Protein AF-A0A0D3BWV2-F1 (afdb_monomer_lite)

Organism: NCBI:txid109376

Foldseek 3Di:
DDPVVVVVVVVVVVVVVCVVVPCDDPDDAAELAQDDQPDQWDQFPPPRDIYDHQVVFKDDFHKFAQPDPDPPDTPSNRIHGDDPDQDKMKGFDDDDAPDWDWDDDADDPNCRVVPPADFWWFKDFANHTQDTDDPVDDRPNRSPGDTDRGRIIMIGRDDDDPDPDD

pLDDT: mean 75.51, std 17.87, range [35.22, 94.88]

Sequence (166 aa):
MNSHQLLLSLLGLFAILQLVLGQGPEGFFSLDCGLSANEPPYTESRTGITFSSDEYFVEGGISGRIHKDEAETLKP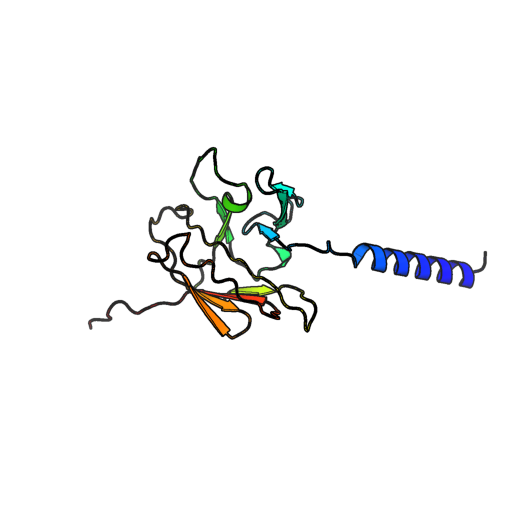YETLRYFPIKKRNCYNLNVMQENRYLIRAVFLYGNYDGQETHPKFDLFIDRTLWVTVSDQDEPDKNWESMYSSVKGVILKKSYTPQNQTL

Radius of gyration: 20.52 Å; chains: 1; bounding box: 31×46×80 Å

Secondary structure (DSSP, 8-state):
--HHHHHHHHHHHHHHHHHHHH---SS--EEETT--TTSPPEE-TTT--EEEESTTTBSS-EEEE-----TT--GGGTEEEE--SSS-EEEE----TT--EE-------TTTTS---PPPEEEEETTEEEEEE-TT--TTT-----EE--SEEEEE----------

InterPro domains:
  IPR024788 Malectin-like domain [PF12819] (31-141)

Structure (mmCIF, N/CA/C/O backbone):
data_AF-A0A0D3BWV2-F1
#
_entry.id   AF-A0A0D3BWV2-F1
#
loop_
_atom_site.group_PDB
_atom_site.id
_atom_site.type_symbol
_atom_site.label_atom_id
_atom_site.label_alt_id
_atom_site.label_comp_id
_atom_site.label_asym_id
_atom_site.label_entity_id
_atom_site.label_seq_id
_atom_site.pdbx_PDB_ins_code
_atom_site.Cartn_x
_atom_site.Cartn_y
_atom_site.Cartn_z
_atom_site.occupancy
_atom_site.B_iso_or_equiv
_atom_site.auth_seq_id
_atom_site.auth_comp_id
_atom_site.auth_asym_id
_atom_site.auth_atom_id
_atom_site.pdbx_PDB_model_num
ATOM 1 N N . MET A 1 1 ? 4.375 4.758 52.113 1.00 61.72 1 MET A N 1
ATOM 2 C CA . MET A 1 1 ? 3.622 4.342 50.911 1.00 61.72 1 MET A CA 1
ATOM 3 C C . MET A 1 1 ? 3.861 2.854 50.744 1.00 61.72 1 MET A C 1
ATOM 5 O O . MET A 1 1 ? 5.008 2.454 50.588 1.00 61.72 1 MET A O 1
ATOM 9 N N . ASN A 1 2 ? 2.834 2.030 50.941 1.00 82.81 2 ASN A N 1
ATOM 10 C CA . ASN A 1 2 ? 3.024 0.580 51.068 1.00 82.81 2 ASN A CA 1
ATOM 11 C C . ASN A 1 2 ? 3.190 -0.063 49.684 1.00 82.81 2 ASN A C 1
ATOM 13 O O . ASN A 1 2 ? 2.643 0.445 48.706 1.00 82.81 2 ASN A O 1
ATOM 17 N N . SER A 1 3 ? 3.891 -1.199 49.602 1.00 82.69 3 SER A N 1
ATOM 18 C CA . SER A 1 3 ? 4.117 -1.936 48.342 1.00 82.69 3 SER A CA 1
ATOM 19 C C . SER A 1 3 ? 2.814 -2.182 47.558 1.00 82.69 3 SER A C 1
ATOM 21 O O . SER A 1 3 ? 2.766 -1.985 46.347 1.00 82.69 3 SER A O 1
ATOM 23 N N . HIS A 1 4 ? 1.718 -2.466 48.266 1.00 82.38 4 HIS A N 1
ATOM 24 C CA . HIS A 1 4 ? 0.389 -2.643 47.680 1.00 82.38 4 HIS A CA 1
ATOM 25 C C . HIS A 1 4 ? -0.188 -1.361 47.046 1.00 82.38 4 HIS A C 1
ATOM 27 O O . HIS A 1 4 ? -0.869 -1.425 46.028 1.00 82.38 4 HIS A O 1
ATOM 33 N N . GLN A 1 5 ? 0.081 -0.184 47.620 1.00 86.56 5 GLN A N 1
ATOM 34 C CA . GLN A 1 5 ? -0.362 1.100 47.056 1.00 86.56 5 GLN A CA 1
ATOM 35 C C . GLN A 1 5 ? 0.438 1.463 45.798 1.00 86.56 5 GLN A C 1
ATOM 37 O O . GLN A 1 5 ? -0.121 2.001 44.846 1.00 86.56 5 GLN A O 1
ATOM 42 N N . LEU A 1 6 ? 1.732 1.126 45.775 1.00 86.38 6 LEU A N 1
ATOM 43 C CA . LEU A 1 6 ? 2.597 1.298 44.605 1.00 86.38 6 LEU A CA 1
ATOM 44 C C . LEU A 1 6 ? 2.159 0.405 43.439 1.00 86.38 6 LEU A C 1
ATOM 46 O O . LEU A 1 6 ? 2.074 0.879 42.310 1.00 86.38 6 LEU A O 1
ATOM 50 N N . LEU A 1 7 ? 1.818 -0.857 43.719 1.00 90.81 7 LEU A N 1
ATOM 51 C CA . LEU A 1 7 ? 1.340 -1.798 42.706 1.00 90.81 7 LEU A CA 1
ATOM 52 C C . LEU A 1 7 ? 0.017 -1.345 42.071 1.00 90.81 7 LEU A C 1
ATOM 54 O O . LEU A 1 7 ? -0.118 -1.368 40.851 1.00 90.81 7 LEU A O 1
ATOM 58 N N . LEU A 1 8 ? -0.939 -0.884 42.887 1.00 90.31 8 LEU A N 1
ATOM 59 C CA . LEU A 1 8 ? -2.218 -0.358 42.397 1.00 90.31 8 LEU A CA 1
ATOM 60 C C . LEU A 1 8 ? -2.033 0.892 41.526 1.00 90.31 8 LEU A C 1
ATOM 62 O O . LEU A 1 8 ? -2.687 1.018 40.494 1.00 90.31 8 LEU A O 1
ATOM 66 N N . SER A 1 9 ? -1.112 1.782 41.909 1.00 90.00 9 SER A N 1
ATOM 67 C CA . SER A 1 9 ? -0.760 2.962 41.111 1.00 90.00 9 SER A CA 1
ATOM 68 C C . SER A 1 9 ? -0.173 2.574 39.750 1.00 90.00 9 SER A C 1
ATOM 70 O O . SER A 1 9 ? -0.598 3.097 38.722 1.00 90.00 9 SER A O 1
ATOM 72 N N . LEU A 1 10 ? 0.742 1.597 39.720 1.00 91.31 10 LEU A N 1
ATOM 73 C CA . LEU A 1 10 ? 1.379 1.133 38.485 1.00 91.31 10 LEU A CA 1
ATOM 74 C C . LEU A 1 10 ? 0.375 0.471 37.527 1.00 91.31 10 LEU A C 1
ATOM 76 O O . LEU A 1 10 ? 0.399 0.737 36.328 1.00 91.31 10 LEU A O 1
ATOM 80 N N . LEU A 1 11 ? -0.532 -0.355 38.060 1.00 91.25 11 LEU A N 1
ATOM 81 C CA . LEU A 1 11 ? -1.608 -0.986 37.288 1.00 91.25 11 LEU A CA 1
ATOM 82 C C . LEU A 1 11 ? -2.595 0.049 36.739 1.00 91.25 11 LEU A C 1
ATOM 84 O O . LEU A 1 11 ? -3.013 -0.062 35.590 1.00 91.25 11 LEU A O 1
ATOM 88 N N . GLY A 1 12 ? -2.930 1.072 37.531 1.00 90.19 12 GLY A N 1
ATOM 89 C CA . GLY A 1 12 ? -3.759 2.190 37.085 1.00 90.19 12 GLY A CA 1
ATOM 90 C C . GLY A 1 12 ? -3.100 2.981 35.956 1.00 90.19 12 GLY A C 1
ATOM 91 O O . GLY A 1 12 ? -3.733 3.232 34.934 1.00 90.19 12 GLY A O 1
ATOM 92 N N . LEU A 1 13 ? -1.811 3.306 36.093 1.00 89.31 13 LEU A N 1
ATOM 93 C CA . LEU A 1 13 ? -1.045 4.010 35.062 1.00 89.31 13 LEU A CA 1
ATOM 94 C C . LEU A 1 13 ? -0.947 3.187 33.769 1.00 89.31 13 LEU A C 1
ATOM 96 O O . LEU A 1 13 ? -1.118 3.726 32.679 1.00 89.31 13 LEU A O 1
ATOM 100 N N . PHE A 1 14 ? -0.723 1.875 33.892 1.00 85.00 14 PHE A N 1
ATOM 101 C CA . PHE A 1 14 ? -0.697 0.955 32.760 1.00 85.00 14 PHE A CA 1
ATOM 102 C C . PHE A 1 14 ? -2.062 0.878 32.070 1.00 85.00 14 PHE A C 1
ATOM 104 O O . PHE A 1 14 ? -2.124 1.015 30.855 1.00 85.00 14 PHE A O 1
ATOM 111 N N . ALA A 1 15 ? -3.159 0.743 32.822 1.00 82.06 15 ALA A N 1
ATOM 112 C CA . ALA A 1 15 ? -4.514 0.723 32.267 1.00 82.06 15 ALA A CA 1
ATOM 113 C C . ALA A 1 15 ? -4.866 2.029 31.531 1.00 82.06 15 ALA A C 1
ATOM 115 O O . ALA A 1 15 ? -5.456 1.985 30.453 1.00 82.06 15 ALA A O 1
ATOM 116 N N . ILE A 1 16 ? -4.453 3.183 32.068 1.00 78.88 16 ILE A N 1
ATOM 117 C CA . ILE A 1 16 ? -4.613 4.486 31.405 1.00 78.88 16 ILE A CA 1
ATOM 118 C C . ILE A 1 16 ? -3.774 4.549 30.119 1.00 78.88 16 ILE A C 1
ATOM 120 O O . ILE A 1 16 ? -4.278 4.999 29.094 1.00 78.88 16 ILE A O 1
ATOM 124 N N . LEU A 1 17 ? -2.533 4.045 30.131 1.00 74.12 17 LEU A N 1
ATOM 125 C CA . LEU A 1 17 ? -1.707 3.945 28.921 1.00 74.12 17 LEU A CA 1
ATOM 126 C C . LEU A 1 17 ? -2.374 3.078 27.841 1.00 74.12 17 LEU A C 1
ATOM 128 O O . LEU A 1 17 ? -2.387 3.463 26.676 1.00 74.12 17 LEU A O 1
ATOM 132 N N . GLN A 1 18 ? -2.956 1.936 28.220 1.00 70.62 18 GLN A N 1
ATOM 133 C CA . GLN A 1 18 ? -3.671 1.055 27.288 1.00 70.62 18 GLN A CA 1
ATOM 134 C C . GLN A 1 18 ? -4.905 1.746 26.677 1.00 70.62 18 GLN A C 1
ATOM 136 O O . GLN A 1 18 ? -5.169 1.580 25.489 1.00 70.62 18 GLN A O 1
ATOM 141 N N . LEU A 1 19 ? -5.634 2.557 27.455 1.00 63.59 19 LEU A N 1
ATOM 142 C CA . LEU A 1 19 ? -6.778 3.341 26.966 1.00 63.59 19 LEU A CA 1
ATOM 143 C C . LEU A 1 19 ? -6.361 4.417 25.952 1.00 63.59 19 LEU A C 1
ATOM 145 O O . LEU A 1 19 ? -7.034 4.586 24.940 1.00 63.59 19 LEU A O 1
ATOM 149 N N . VAL A 1 20 ? -5.248 5.115 26.197 1.00 59.75 20 VAL A N 1
ATOM 150 C CA . VAL A 1 20 ? -4.732 6.162 25.293 1.00 59.75 20 VAL A CA 1
ATOM 151 C C . VAL A 1 20 ? -4.185 5.567 23.991 1.00 59.75 20 VAL A C 1
ATOM 153 O O . VAL A 1 20 ? -4.359 6.155 22.931 1.00 59.75 20 VAL A O 1
ATOM 156 N N . LEU A 1 21 ? -3.570 4.382 24.046 1.00 57.31 21 LEU A N 1
ATOM 157 C CA . LEU A 1 21 ? -3.077 3.674 22.858 1.00 57.31 21 LEU A CA 1
ATOM 158 C C . LEU A 1 21 ? -4.193 2.970 22.063 1.00 57.31 21 LEU A C 1
ATOM 160 O O . LEU A 1 21 ? -3.999 2.656 20.891 1.00 57.31 21 LEU A O 1
ATOM 164 N N . GLY A 1 22 ? -5.347 2.708 22.688 1.00 47.41 22 GLY A N 1
ATOM 165 C CA . GLY A 1 22 ? -6.482 2.007 22.079 1.00 47.41 22 GLY A CA 1
ATOM 166 C C . GLY A 1 22 ? -7.426 2.889 21.256 1.00 47.41 22 GLY A C 1
ATOM 167 O O . GLY A 1 22 ? -8.261 2.360 20.523 1.00 47.41 22 GLY A O 1
ATOM 168 N N . GLN A 1 23 ? -7.307 4.216 21.347 1.00 45.81 23 GLN A N 1
ATOM 169 C CA . GLN A 1 23 ? -8.076 5.152 20.525 1.00 45.81 23 GLN A CA 1
ATOM 170 C C . GLN A 1 23 ? -7.319 5.448 19.228 1.00 45.81 23 GLN A C 1
ATOM 172 O O . GLN A 1 23 ? -6.698 6.497 19.066 1.00 45.81 23 GLN A O 1
ATOM 177 N N . GLY A 1 24 ? -7.362 4.498 18.291 1.00 47.84 24 GLY A N 1
ATOM 178 C CA . GLY A 1 24 ? -7.088 4.818 16.891 1.00 47.84 24 GLY A CA 1
ATOM 179 C C . GLY A 1 24 ? -8.079 5.893 16.418 1.00 47.84 24 GLY A C 1
ATOM 180 O O . GLY A 1 24 ? -9.207 5.920 16.915 1.00 47.84 24 GLY A O 1
ATOM 181 N N . PRO A 1 25 ? -7.688 6.803 15.511 1.00 49.94 25 PRO A N 1
ATOM 182 C CA . PRO A 1 25 ? -8.590 7.848 15.045 1.00 49.94 25 PRO A CA 1
ATOM 183 C C . PRO A 1 25 ? -9.883 7.217 14.509 1.00 49.94 25 PRO A C 1
ATOM 185 O O . PRO A 1 25 ? -9.827 6.333 13.654 1.00 49.94 25 PRO A O 1
ATOM 188 N N . GLU A 1 26 ? -11.046 7.661 14.999 1.00 52.03 26 GLU A N 1
ATOM 189 C CA . GLU A 1 26 ? -12.313 7.397 14.313 1.00 52.03 26 GLU A CA 1
ATOM 190 C C . GLU A 1 26 ? -12.246 8.096 12.949 1.00 52.03 26 GLU A C 1
ATOM 192 O O . GLU A 1 26 ? -12.440 9.306 12.835 1.00 52.03 26 GLU A O 1
ATOM 197 N N . GLY A 1 27 ? -11.858 7.350 11.916 1.00 67.44 27 GLY A N 1
ATOM 198 C CA . GLY A 1 27 ? -11.574 7.904 10.599 1.00 67.44 27 GLY A CA 1
ATOM 199 C C . GLY A 1 27 ? -10.970 6.893 9.628 1.00 67.44 27 GLY A C 1
ATOM 200 O O . GLY A 1 27 ? -10.825 5.707 9.925 1.00 67.44 27 GLY A O 1
ATOM 201 N N . PHE A 1 28 ? -10.648 7.376 8.427 1.00 67.50 28 PHE A N 1
ATOM 202 C CA . PHE A 1 28 ? -10.046 6.581 7.359 1.00 67.50 28 PHE A CA 1
ATOM 203 C C . PHE A 1 28 ? -8.654 6.087 7.760 1.00 67.50 28 PHE A C 1
ATOM 205 O O . PHE A 1 28 ? -7.765 6.880 8.061 1.00 67.50 28 PHE A O 1
ATOM 212 N N . PHE A 1 29 ? -8.454 4.776 7.700 1.00 81.38 29 PHE A N 1
ATOM 213 C CA . PHE A 1 29 ? -7.136 4.168 7.794 1.00 81.38 29 PHE A CA 1
ATOM 214 C C . PHE A 1 29 ? -6.505 4.148 6.395 1.00 81.38 29 PHE A C 1
ATOM 216 O O . PHE A 1 29 ? -6.961 3.402 5.527 1.00 81.38 29 PHE A O 1
ATOM 223 N N . SER A 1 30 ? -5.500 4.998 6.164 1.00 89.19 30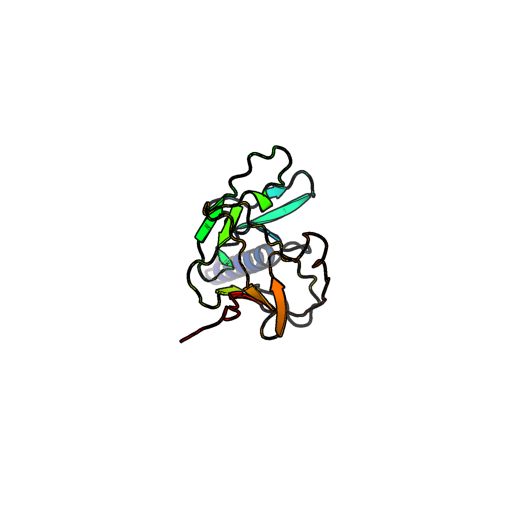 SER A N 1
ATOM 224 C CA . SER A 1 30 ? -4.874 5.169 4.845 1.00 89.19 30 SER A CA 1
ATOM 225 C C . SER A 1 30 ? -3.393 4.812 4.898 1.00 89.19 30 SER A C 1
ATOM 227 O O . SER A 1 30 ? -2.653 5.307 5.748 1.00 89.19 30 SER A O 1
ATOM 229 N N . LEU A 1 31 ? -2.965 3.949 3.977 1.00 92.81 31 LEU A N 1
ATOM 230 C CA . LEU A 1 31 ? -1.590 3.474 3.875 1.00 92.81 31 LEU A CA 1
ATOM 231 C C . LEU A 1 31 ? -0.922 4.027 2.621 1.00 92.81 31 LEU A C 1
ATOM 233 O O . LEU A 1 31 ? -1.508 3.984 1.541 1.00 92.81 31 LEU A O 1
ATOM 237 N N . ASP A 1 32 ? 0.298 4.529 2.781 1.00 93.25 32 ASP A N 1
ATOM 238 C CA . ASP A 1 32 ? 1.185 4.887 1.676 1.00 93.25 32 ASP A CA 1
ATOM 239 C C . ASP A 1 32 ? 2.051 3.670 1.333 1.00 93.25 32 ASP A C 1
ATOM 241 O O . ASP A 1 32 ? 2.935 3.264 2.098 1.00 93.25 32 ASP A O 1
ATOM 245 N N . CYS A 1 33 ? 1.719 3.032 0.213 1.00 93.31 33 CYS A N 1
ATOM 246 C CA . CYS A 1 33 ? 2.344 1.796 -0.226 1.00 93.31 33 CYS A CA 1
ATOM 247 C C . CYS A 1 33 ? 3.797 2.053 -0.624 1.00 93.31 33 CYS A C 1
ATOM 249 O O . CYS A 1 33 ? 4.047 2.680 -1.641 1.00 93.31 33 CYS A O 1
ATOM 251 N N . GLY A 1 34 ? 4.757 1.497 0.112 1.00 93.88 34 GLY A N 1
ATOM 252 C CA . GLY A 1 34 ? 6.180 1.673 -0.184 1.00 93.88 34 GLY A CA 1
ATOM 253 C C . GLY A 1 34 ? 6.864 2.761 0.643 1.00 93.88 34 GLY A C 1
ATOM 254 O O . GLY A 1 34 ? 8.099 2.818 0.631 1.00 93.88 34 GLY A O 1
ATOM 255 N N . LEU A 1 35 ? 6.111 3.542 1.424 1.00 94.88 35 LEU A N 1
ATOM 256 C CA . LEU A 1 35 ? 6.670 4.454 2.416 1.00 94.88 35 LEU A CA 1
ATOM 257 C C . LEU A 1 35 ? 7.4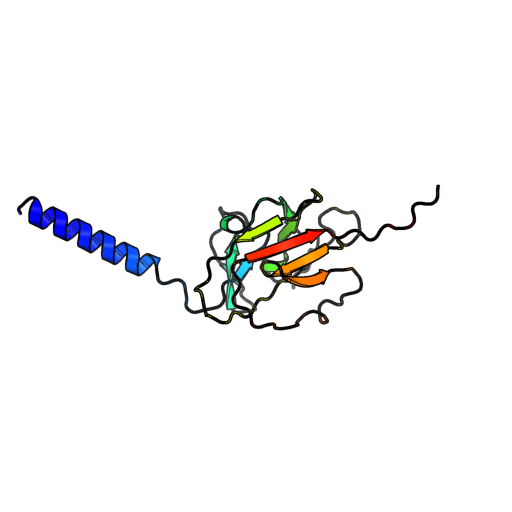18 3.662 3.496 1.00 94.88 35 LEU A C 1
ATOM 259 O O . LEU A 1 35 ? 6.901 2.688 4.041 1.00 94.88 35 LEU A O 1
ATOM 263 N N . SER A 1 36 ? 8.631 4.101 3.823 1.00 93.38 36 SER A N 1
ATOM 264 C CA . SER A 1 36 ? 9.477 3.467 4.838 1.00 93.38 36 SER A CA 1
ATOM 265 C C . SER A 1 36 ? 8.853 3.532 6.232 1.00 93.38 36 SER A C 1
ATOM 267 O O . SER A 1 36 ? 8.331 4.571 6.633 1.00 93.38 36 SER A O 1
ATOM 269 N N . ALA A 1 37 ? 8.994 2.461 7.011 1.00 92.69 37 ALA A N 1
ATOM 270 C CA . ALA A 1 37 ? 8.629 2.407 8.426 1.00 92.69 37 ALA A CA 1
ATOM 271 C C . ALA A 1 37 ? 9.320 3.471 9.306 1.00 92.69 37 ALA A C 1
ATOM 273 O O . ALA A 1 37 ? 8.849 3.747 10.412 1.00 92.69 37 ALA A O 1
ATOM 274 N N . ASN A 1 38 ? 10.430 4.053 8.833 1.00 94.12 38 ASN A N 1
ATOM 275 C CA . ASN A 1 38 ? 11.154 5.126 9.522 1.00 94.12 38 ASN A CA 1
ATOM 276 C C . ASN A 1 38 ? 10.555 6.520 9.269 1.00 94.12 38 ASN A C 1
ATOM 278 O O . ASN A 1 38 ? 10.915 7.467 9.968 1.00 94.12 38 ASN A O 1
ATOM 282 N N . GLU A 1 39 ? 9.681 6.664 8.271 1.00 93.56 39 GLU A N 1
ATOM 283 C CA . GLU A 1 39 ? 8.997 7.923 7.984 1.00 93.56 39 GLU A CA 1
ATOM 284 C C . GLU A 1 39 ? 7.780 8.079 8.908 1.00 93.56 39 GLU A C 1
ATOM 286 O O . GLU A 1 39 ? 6.989 7.139 9.061 1.00 93.56 39 GLU A O 1
ATOM 291 N N . PRO A 1 40 ? 7.590 9.253 9.536 1.00 93.75 40 PRO A N 1
ATOM 292 C CA . PRO A 1 40 ? 6.421 9.485 10.366 1.00 93.75 40 PRO A CA 1
ATOM 293 C C . PRO A 1 40 ? 5.146 9.552 9.508 1.00 93.75 40 PRO A C 1
ATOM 295 O O . PRO A 1 40 ? 5.199 9.951 8.338 1.00 93.75 40 PRO A O 1
ATOM 298 N N . PRO A 1 41 ? 3.972 9.239 10.091 1.00 93.81 41 PRO A N 1
ATOM 299 C CA . PRO A 1 41 ? 2.698 9.533 9.453 1.00 93.81 41 PRO A CA 1
ATOM 300 C C . PRO A 1 41 ? 2.606 11.008 9.055 1.00 93.81 41 PRO A C 1
ATOM 302 O O . PRO A 1 41 ? 3.080 11.891 9.776 1.00 93.81 41 PRO A O 1
ATOM 305 N N . TYR A 1 42 ? 1.973 11.283 7.920 1.00 93.38 42 TYR A N 1
ATOM 306 C CA . TYR A 1 42 ? 1.849 12.634 7.382 1.00 93.38 42 TYR A CA 1
ATOM 307 C C . TYR A 1 42 ? 0.437 12.890 6.864 1.00 93.38 42 TYR A C 1
ATOM 309 O O . TYR A 1 42 ? -0.269 11.967 6.470 1.00 93.38 42 TYR A O 1
ATOM 317 N N . THR A 1 43 ? 0.035 14.158 6.827 1.00 93.25 43 THR A N 1
ATOM 318 C CA . THR A 1 43 ? -1.233 14.573 6.219 1.00 93.25 43 THR A CA 1
ATOM 319 C C . THR A 1 43 ? -0.971 15.138 4.833 1.00 93.25 43 THR A C 1
ATOM 321 O O . THR A 1 43 ? -0.203 16.088 4.688 1.00 93.25 43 THR A O 1
ATOM 324 N N . GLU A 1 44 ? -1.603 14.556 3.815 1.00 88.94 44 GLU A N 1
ATOM 325 C CA . GLU A 1 44 ? -1.498 15.045 2.446 1.00 88.94 44 GLU A CA 1
ATOM 326 C C . GLU A 1 44 ? -2.242 16.378 2.304 1.00 88.94 44 GLU A C 1
ATOM 328 O O . GLU A 1 44 ? -3.457 16.457 2.482 1.00 88.94 44 GLU A O 1
ATOM 333 N N . SER A 1 45 ? -1.498 17.423 1.950 1.00 89.88 45 SER A N 1
ATOM 334 C CA . SER A 1 45 ? -1.950 18.814 1.902 1.00 89.88 45 SER A CA 1
ATOM 335 C C . SER A 1 45 ? -3.207 19.054 1.059 1.00 89.88 45 SER A C 1
ATOM 337 O O . SER A 1 45 ? -4.071 19.834 1.457 1.00 89.88 45 SER A O 1
ATOM 339 N N . ARG A 1 46 ? -3.338 18.376 -0.087 1.00 87.44 46 ARG A N 1
ATOM 340 C CA . ARG A 1 46 ? -4.447 18.592 -1.029 1.00 87.44 46 ARG A CA 1
ATOM 341 C C . ARG A 1 46 ? -5.739 17.896 -0.628 1.00 87.44 46 ARG A C 1
ATOM 343 O O . ARG A 1 46 ? -6.813 18.368 -0.985 1.00 87.44 46 ARG A O 1
ATOM 350 N N . THR A 1 47 ? -5.643 16.757 0.054 1.00 85.38 47 THR A N 1
ATOM 351 C CA . THR A 1 47 ? -6.809 15.922 0.395 1.00 85.38 47 THR A CA 1
ATOM 352 C C . THR A 1 47 ? -7.177 15.991 1.874 1.00 85.38 47 THR A C 1
ATOM 354 O O . THR A 1 47 ? -8.296 15.641 2.235 1.00 85.38 47 THR A O 1
ATOM 357 N N . GLY A 1 48 ? -6.248 16.426 2.731 1.00 88.44 48 GLY A N 1
ATOM 358 C CA . GLY A 1 48 ? -6.393 16.398 4.185 1.00 88.44 48 GLY A CA 1
ATOM 359 C C . GLY A 1 48 ? -6.334 14.990 4.787 1.00 88.44 48 GLY A C 1
ATOM 360 O O . GLY A 1 48 ? -6.594 14.837 5.977 1.00 88.44 48 GLY A O 1
ATOM 361 N N . ILE A 1 49 ? -6.012 13.961 3.996 1.00 86.75 49 ILE A N 1
ATOM 362 C CA . ILE A 1 49 ? -5.972 12.567 4.450 1.00 86.75 49 ILE A CA 1
ATOM 363 C C . ILE A 1 49 ? -4.615 12.279 5.094 1.00 86.75 49 ILE A C 1
ATOM 365 O O . ILE A 1 49 ? -3.567 12.582 4.520 1.00 86.75 49 ILE A O 1
ATOM 369 N N . THR A 1 50 ? -4.635 11.674 6.282 1.00 91.31 50 THR A N 1
ATOM 370 C CA . THR A 1 50 ? -3.427 11.194 6.960 1.00 91.31 50 THR A CA 1
ATOM 371 C C . THR A 1 50 ? -3.054 9.801 6.471 1.00 91.31 50 THR A C 1
ATOM 373 O O . THR A 1 50 ? -3.878 8.889 6.515 1.00 91.31 50 THR A O 1
ATOM 376 N N . PHE A 1 51 ? -1.804 9.643 6.046 1.00 91.88 51 PHE A N 1
ATOM 377 C CA . PHE A 1 51 ? -1.216 8.386 5.605 1.00 91.88 51 PHE A CA 1
ATOM 378 C C . PHE A 1 51 ? -0.128 7.927 6.575 1.00 91.88 51 PHE A C 1
ATOM 380 O O . PHE A 1 51 ? 0.649 8.737 7.087 1.00 91.88 51 PHE A O 1
ATOM 387 N N . SER A 1 52 ? -0.052 6.618 6.800 1.00 94.00 52 SER A N 1
ATOM 388 C CA . SER A 1 52 ? 1.069 5.963 7.480 1.00 94.00 52 SER A CA 1
ATOM 389 C C . SER A 1 52 ? 1.741 4.939 6.568 1.00 94.00 52 SER A C 1
ATOM 391 O O . SER A 1 52 ? 1.169 4.527 5.560 1.00 94.00 52 SER A O 1
ATOM 393 N N . SER A 1 53 ? 2.945 4.500 6.939 1.00 94.62 53 SER A N 1
ATOM 394 C CA . SER A 1 53 ? 3.657 3.451 6.205 1.00 94.62 53 SER A CA 1
ATOM 395 C C . SER A 1 53 ? 2.860 2.146 6.165 1.00 94.62 53 SER A C 1
ATOM 397 O O . SER A 1 53 ? 2.253 1.730 7.156 1.00 94.62 53 SER A O 1
ATOM 399 N N . ASP A 1 54 ? 2.893 1.495 5.006 1.00 94.12 54 ASP A N 1
ATOM 400 C CA . ASP A 1 54 ? 2.267 0.201 4.764 1.00 94.12 54 ASP A CA 1
ATOM 401 C C . ASP A 1 54 ? 3.086 -0.995 5.282 1.00 94.12 54 ASP A C 1
ATOM 403 O O . ASP A 1 54 ? 2.574 -2.112 5.361 1.00 94.12 54 ASP A O 1
ATOM 407 N N . GLU A 1 55 ? 4.347 -0.767 5.653 1.00 92.81 55 GLU A N 1
ATOM 408 C CA . GLU A 1 55 ? 5.352 -1.801 5.919 1.00 92.81 55 GLU A CA 1
ATOM 409 C C . GLU A 1 55 ? 4.970 -2.730 7.081 1.00 92.81 55 GLU A C 1
ATOM 411 O O . GLU A 1 55 ? 5.262 -3.923 7.047 1.00 92.81 55 GLU A O 1
ATOM 416 N N . TYR A 1 56 ? 4.236 -2.218 8.071 1.00 90.44 56 TYR A N 1
ATOM 417 C CA . TYR A 1 56 ? 3.740 -3.010 9.202 1.00 90.44 56 TYR A CA 1
ATOM 418 C C . TYR A 1 56 ? 2.515 -3.874 8.871 1.00 90.44 56 TYR A C 1
ATOM 420 O O . TYR A 1 56 ? 2.123 -4.719 9.675 1.00 90.44 56 TYR A O 1
ATOM 428 N N . PHE A 1 57 ? 1.894 -3.659 7.711 1.00 90.75 57 PHE A N 1
ATOM 429 C CA . PHE A 1 57 ? 0.641 -4.306 7.322 1.00 90.75 57 PHE A CA 1
ATOM 430 C C . PHE A 1 57 ? 0.837 -5.341 6.220 1.00 90.75 57 PHE A C 1
ATOM 432 O O . PHE A 1 57 ? -0.027 -6.193 6.041 1.00 90.75 57 PHE A O 1
ATOM 439 N N . VAL A 1 58 ? 1.954 -5.300 5.495 1.00 90.88 58 VAL A N 1
ATOM 440 C CA . VAL A 1 58 ? 2.200 -6.131 4.315 1.00 90.88 58 VAL A CA 1
ATOM 441 C C . VAL A 1 58 ? 3.209 -7.246 4.561 1.00 90.88 58 VAL A C 1
ATOM 443 O O . VAL A 1 58 ? 4.286 -7.054 5.119 1.00 90.88 58 VAL A O 1
ATOM 446 N N . GLU A 1 59 ? 2.894 -8.433 4.057 1.00 86.75 59 GLU A N 1
ATOM 447 C CA . GLU A 1 59 ? 3.827 -9.556 4.028 1.00 86.75 59 GLU A CA 1
ATOM 448 C C . GLU A 1 59 ? 4.768 -9.444 2.815 1.00 86.75 59 GLU A C 1
ATOM 450 O O . GLU A 1 59 ? 4.539 -10.038 1.759 1.00 86.75 59 GLU A O 1
ATOM 455 N N . GLY A 1 60 ? 5.850 -8.676 2.972 1.00 87.38 60 GLY A N 1
ATOM 456 C CA . GLY A 1 60 ? 6.939 -8.571 1.997 1.00 87.38 60 GLY A CA 1
ATOM 457 C C . GLY A 1 60 ? 6.734 -7.498 0.924 1.00 87.38 60 GLY A C 1
ATOM 458 O O . GLY A 1 60 ? 6.311 -6.377 1.202 1.00 87.38 60 GLY A O 1
ATOM 459 N N . GLY A 1 61 ? 7.105 -7.821 -0.317 1.00 89.94 61 GLY A N 1
ATOM 460 C CA . GLY A 1 61 ? 7.197 -6.839 -1.402 1.00 89.94 61 GLY A CA 1
ATOM 461 C C . GLY A 1 61 ? 8.416 -5.922 -1.283 1.00 89.94 61 GLY A C 1
ATOM 462 O O . GLY A 1 61 ? 9.189 -6.002 -0.330 1.00 89.94 61 GLY A O 1
ATOM 463 N N . ILE A 1 62 ? 8.601 -5.076 -2.289 1.00 92.62 62 ILE A N 1
ATOM 464 C CA . ILE A 1 62 ? 9.708 -4.123 -2.377 1.00 92.62 62 ILE A CA 1
ATOM 465 C C . ILE A 1 62 ? 9.120 -2.730 -2.602 1.00 92.62 62 ILE A C 1
ATOM 467 O O . ILE A 1 62 ? 8.182 -2.575 -3.386 1.00 92.62 62 ILE A O 1
ATOM 471 N N . SER A 1 63 ? 9.670 -1.727 -1.920 1.00 92.81 63 SER A N 1
ATOM 472 C CA . SER A 1 63 ? 9.331 -0.326 -2.166 1.00 92.81 63 SER A CA 1
ATOM 473 C C . SER A 1 63 ? 9.949 0.152 -3.479 1.00 92.81 63 SER A C 1
ATOM 475 O O . SER A 1 63 ? 11.130 -0.077 -3.749 1.00 92.81 63 SER A O 1
ATOM 477 N N . GLY A 1 64 ? 9.151 0.826 -4.295 1.00 89.38 64 GLY A N 1
ATOM 478 C CA . GLY A 1 64 ? 9.567 1.509 -5.512 1.00 89.38 64 GLY A CA 1
ATOM 479 C C . GLY A 1 64 ? 9.161 2.976 -5.468 1.00 89.38 64 GLY A C 1
ATOM 480 O O . GLY A 1 64 ? 8.297 3.373 -4.687 1.00 89.38 64 GLY A O 1
ATOM 481 N N . ARG A 1 65 ? 9.783 3.783 -6.326 1.00 87.69 65 ARG A N 1
ATOM 482 C CA . ARG A 1 65 ? 9.340 5.151 -6.605 1.00 87.69 65 ARG A CA 1
ATOM 483 C C . ARG A 1 65 ? 8.930 5.230 -8.059 1.00 87.69 65 ARG A C 1
ATOM 485 O O . ARG A 1 65 ? 9.594 4.644 -8.915 1.00 87.69 65 ARG A O 1
ATOM 492 N N . ILE A 1 66 ? 7.843 5.936 -8.326 1.00 81.38 66 ILE A N 1
ATOM 493 C CA . ILE A 1 66 ? 7.470 6.229 -9.705 1.00 81.38 66 ILE A CA 1
ATOM 494 C C . ILE A 1 66 ? 8.486 7.208 -10.294 1.00 81.38 66 ILE A C 1
ATOM 496 O O . ILE A 1 66 ? 9.003 8.076 -9.596 1.00 81.38 66 ILE A O 1
ATOM 500 N N . HIS A 1 67 ? 8.782 7.075 -11.584 1.00 70.62 67 HIS A N 1
ATOM 501 C CA . HIS A 1 67 ? 9.785 7.918 -12.244 1.00 70.62 67 HIS A CA 1
ATOM 502 C C . HIS A 1 67 ? 9.248 9.311 -12.625 1.00 70.62 67 HIS A C 1
ATOM 504 O O . HIS A 1 67 ? 9.919 10.077 -13.311 1.00 70.62 67 HIS A O 1
ATOM 510 N N . LYS A 1 68 ? 7.999 9.619 -12.258 1.00 63.41 68 LYS A N 1
ATOM 511 C CA . LYS A 1 68 ? 7.283 10.799 -12.737 1.00 63.41 68 LYS A CA 1
ATOM 512 C C . LYS A 1 68 ? 7.590 12.013 -11.856 1.00 63.41 68 LYS A C 1
ATOM 514 O O . LYS A 1 68 ? 7.053 12.133 -10.760 1.00 63.41 68 LYS A O 1
ATOM 519 N N . ASP A 1 69 ? 8.379 12.940 -12.392 1.00 54.78 69 ASP A N 1
ATOM 520 C CA . ASP A 1 69 ? 8.527 14.314 -11.892 1.00 54.78 69 ASP A CA 1
ATOM 521 C C . ASP A 1 69 ? 7.313 15.172 -12.301 1.00 54.78 69 ASP A C 1
ATOM 523 O O . ASP A 1 69 ? 7.430 16.178 -13.000 1.00 54.78 69 ASP A O 1
ATOM 527 N N . GLU A 1 70 ? 6.103 14.763 -11.917 1.00 56.44 70 GLU A N 1
ATOM 528 C CA . GLU A 1 70 ? 4.932 15.628 -12.070 1.00 56.44 70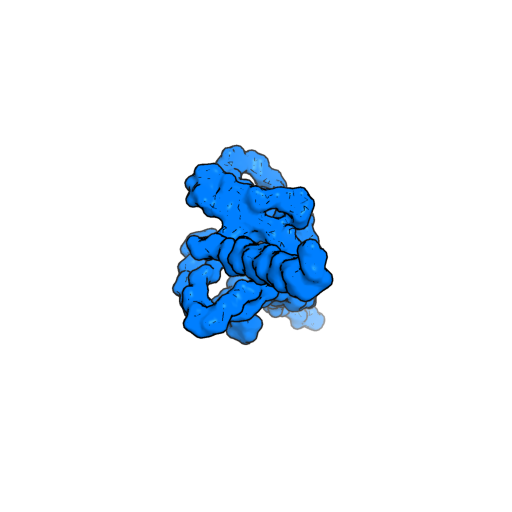 GLU A CA 1
ATOM 529 C C . GLU A 1 70 ? 4.737 16.425 -10.784 1.00 56.44 70 GLU A C 1
ATOM 531 O O . GLU A 1 70 ? 4.364 15.866 -9.752 1.00 56.44 70 GLU A O 1
ATOM 536 N N . ALA A 1 71 ? 4.930 17.745 -10.873 1.00 52.78 71 ALA A N 1
ATOM 537 C CA . ALA A 1 71 ? 4.721 18.717 -9.794 1.00 52.78 71 ALA A CA 1
ATOM 538 C C . ALA A 1 71 ? 3.293 18.703 -9.193 1.00 52.78 71 ALA A C 1
ATOM 540 O O . ALA A 1 71 ? 3.028 19.384 -8.206 1.00 52.78 71 ALA A O 1
ATOM 541 N N . GLU A 1 72 ? 2.377 17.924 -9.775 1.00 62.75 72 GLU A N 1
ATOM 542 C CA . GLU A 1 72 ? 0.983 17.762 -9.358 1.00 62.75 72 GLU A CA 1
ATOM 543 C C . GLU A 1 72 ? 0.665 16.365 -8.791 1.00 62.75 72 GLU A C 1
ATOM 545 O O . GLU A 1 72 ? -0.504 16.034 -8.558 1.00 62.75 72 GLU A O 1
ATOM 550 N N . THR A 1 73 ? 1.671 15.532 -8.529 1.00 75.31 73 THR A N 1
ATOM 551 C CA . THR A 1 73 ? 1.453 14.214 -7.919 1.00 75.31 73 THR A CA 1
ATOM 552 C C . THR A 1 73 ? 1.163 14.362 -6.424 1.00 75.31 73 THR A C 1
ATOM 554 O O . THR A 1 73 ? 1.832 15.113 -5.721 1.00 75.31 73 THR A O 1
ATOM 557 N N . LEU A 1 74 ? 0.126 13.680 -5.921 1.00 85.25 74 LEU A N 1
ATOM 558 C CA . LEU A 1 74 ? -0.106 13.588 -4.475 1.00 85.25 74 LEU A CA 1
ATOM 559 C C . LEU A 1 74 ? 1.006 12.742 -3.851 1.00 85.25 74 LEU A C 1
ATOM 561 O O . LEU A 1 74 ? 1.330 11.692 -4.400 1.00 85.25 74 LEU A O 1
ATOM 565 N N . LYS A 1 75 ? 1.516 13.125 -2.676 1.00 89.38 75 LYS A N 1
ATOM 566 C CA . LYS A 1 75 ? 2.574 12.377 -1.982 1.00 89.38 75 LYS A CA 1
ATOM 567 C C . LYS A 1 75 ? 2.353 10.849 -1.896 1.00 89.38 75 LYS A C 1
ATOM 569 O O . LYS A 1 75 ? 3.290 10.128 -2.234 1.00 89.38 75 LYS A O 1
ATOM 574 N N . PRO A 1 76 ? 1.151 10.314 -1.570 1.00 88.56 76 PRO A N 1
ATOM 575 C CA . PRO A 1 76 ? 0.915 8.860 -1.530 1.00 88.56 76 PRO A CA 1
ATOM 576 C C . PRO A 1 76 ? 1.031 8.142 -2.884 1.00 88.56 76 PRO A C 1
ATOM 578 O O . PRO A 1 76 ? 0.875 6.927 -2.949 1.00 88.56 76 PRO A O 1
ATOM 581 N N . TYR A 1 77 ? 1.235 8.872 -3.982 1.00 87.00 77 TYR A N 1
ATOM 582 C CA . TYR A 1 77 ? 1.427 8.321 -5.324 1.00 87.00 77 TYR A CA 1
ATOM 583 C C . TYR A 1 77 ? 2.892 8.365 -5.774 1.00 87.00 77 TYR A C 1
ATOM 585 O O . TYR A 1 77 ? 3.213 7.815 -6.822 1.00 87.00 77 TYR A O 1
ATOM 593 N N . GLU A 1 78 ? 3.786 8.990 -5.002 1.00 87.44 78 GLU A N 1
ATOM 594 C CA . GLU A 1 78 ? 5.222 9.042 -5.305 1.00 87.44 78 GLU A CA 1
ATOM 595 C C . GLU A 1 78 ? 5.926 7.704 -5.052 1.00 87.44 78 GLU A C 1
ATOM 597 O O . GLU A 1 78 ? 6.943 7.390 -5.685 1.00 87.44 78 GLU A O 1
ATOM 602 N N . THR A 1 79 ? 5.402 6.922 -4.106 1.00 89.75 79 THR A N 1
ATOM 603 C CA . THR A 1 79 ? 5.920 5.600 -3.762 1.00 89.75 79 THR A CA 1
ATOM 604 C C . THR A 1 79 ? 4.897 4.516 -4.061 1.00 89.75 79 THR A C 1
ATOM 606 O O . THR A 1 79 ? 3.697 4.768 -4.153 1.00 89.75 79 THR A O 1
ATOM 609 N N . LEU A 1 80 ? 5.397 3.310 -4.311 1.00 89.94 80 LEU A N 1
ATOM 610 C CA . LEU A 1 80 ? 4.572 2.125 -4.496 1.00 89.94 80 LEU A CA 1
ATOM 611 C C . LEU A 1 80 ? 5.221 0.917 -3.831 1.00 89.94 80 LEU A C 1
ATOM 613 O O . LEU A 1 80 ? 6.435 0.873 -3.617 1.00 89.94 80 LEU A O 1
ATOM 617 N N . ARG A 1 81 ? 4.415 -0.114 -3.581 1.00 93.81 81 ARG A N 1
ATOM 618 C CA . ARG A 1 81 ? 4.907 -1.446 -3.235 1.00 93.81 81 ARG A CA 1
ATOM 619 C C . ARG A 1 81 ? 4.645 -2.411 -4.376 1.00 93.81 81 ARG A C 1
ATOM 621 O O . ARG A 1 81 ? 3.512 -2.557 -4.828 1.00 93.81 81 ARG A O 1
ATOM 628 N N . TYR A 1 82 ? 5.692 -3.101 -4.813 1.00 90.06 82 TYR A N 1
ATOM 629 C CA . TYR A 1 82 ? 5.602 -4.097 -5.872 1.00 90.06 82 TYR A CA 1
ATOM 630 C C . TYR A 1 82 ? 6.058 -5.478 -5.406 1.00 90.06 82 TYR A C 1
ATOM 632 O O . TYR A 1 82 ? 6.843 -5.638 -4.470 1.00 90.06 82 TYR A O 1
ATOM 640 N N . PHE A 1 83 ? 5.555 -6.502 -6.093 1.00 91.31 83 PHE A N 1
ATOM 641 C CA . PHE A 1 83 ? 5.776 -7.903 -5.748 1.00 91.31 83 PHE A CA 1
ATOM 642 C C . PHE A 1 83 ? 6.351 -8.645 -6.962 1.00 91.31 83 PHE A C 1
ATOM 644 O O . PHE A 1 83 ? 5.593 -9.125 -7.811 1.00 91.31 83 PHE A O 1
ATOM 651 N N . PRO A 1 84 ? 7.689 -8.731 -7.089 1.00 85.00 84 PRO A N 1
ATOM 652 C CA . PRO A 1 84 ? 8.322 -9.331 -8.266 1.00 85.00 84 PRO A CA 1
ATOM 653 C C . PRO A 1 84 ? 8.170 -10.858 -8.289 1.00 85.00 84 PRO A C 1
ATOM 655 O O . PRO A 1 84 ? 8.132 -11.482 -9.351 1.00 85.00 84 PRO A O 1
ATOM 658 N N . ILE A 1 85 ? 8.048 -11.472 -7.110 1.00 84.50 85 ILE A N 1
ATOM 659 C CA . ILE A 1 85 ? 7.850 -12.911 -6.961 1.00 84.50 85 ILE A CA 1
ATOM 660 C C . ILE A 1 85 ? 6.373 -13.234 -7.200 1.00 84.50 85 ILE A C 1
ATOM 662 O O . ILE A 1 85 ? 5.485 -12.659 -6.574 1.00 84.50 85 ILE A O 1
ATOM 666 N N . LYS A 1 86 ? 6.110 -14.209 -8.078 1.00 75.94 86 LYS A N 1
ATOM 667 C CA . LYS A 1 86 ? 4.764 -14.681 -8.450 1.00 75.94 86 LYS A CA 1
ATOM 668 C C . LYS A 1 86 ? 4.119 -15.539 -7.348 1.00 75.94 86 LYS A C 1
ATOM 670 O O . LYS A 1 86 ? 3.756 -16.691 -7.573 1.00 75.94 86 LYS A O 1
ATOM 675 N N . LYS A 1 87 ? 3.990 -14.981 -6.147 1.00 84.25 87 LYS A N 1
ATOM 676 C CA . LYS A 1 87 ? 3.304 -15.568 -4.990 1.00 84.25 87 LYS A CA 1
ATOM 677 C C . LYS A 1 87 ? 2.183 -14.626 -4.544 1.00 84.25 87 LYS A C 1
ATOM 679 O O . LYS A 1 87 ? 2.190 -13.443 -4.868 1.00 84.25 87 LYS A O 1
ATOM 684 N N . ARG A 1 88 ? 1.200 -15.169 -3.829 1.00 84.81 88 ARG A N 1
ATOM 685 C CA . ARG A 1 88 ? 0.197 -14.386 -3.102 1.00 84.81 88 ARG A CA 1
ATOM 686 C C . ARG A 1 88 ? 0.883 -13.545 -2.015 1.00 84.81 88 ARG A C 1
ATOM 688 O O . ARG A 1 88 ? 1.676 -14.102 -1.259 1.00 84.81 88 ARG A O 1
ATOM 695 N N . ASN A 1 89 ? 0.534 -12.264 -1.937 1.00 88.69 89 ASN A N 1
ATOM 696 C CA . ASN A 1 89 ? 0.969 -11.333 -0.894 1.00 88.69 89 ASN A CA 1
ATOM 697 C C . ASN A 1 89 ? -0.265 -10.799 -0.162 1.00 88.69 89 ASN A C 1
ATOM 699 O O . ASN A 1 89 ? -1.321 -10.635 -0.778 1.00 88.69 89 ASN A O 1
ATOM 703 N N . CYS A 1 90 ? -0.142 -10.563 1.139 1.00 89.75 90 CYS A N 1
ATOM 704 C CA . CYS A 1 90 ? -1.268 -10.230 2.004 1.00 89.75 90 CYS A CA 1
ATOM 705 C C . CYS A 1 90 ? -0.992 -8.928 2.755 1.00 89.75 90 CYS A C 1
ATOM 707 O O . CYS A 1 90 ? 0.086 -8.753 3.318 1.00 89.75 90 CYS A O 1
ATOM 709 N N . TYR A 1 91 ? -1.990 -8.052 2.774 1.00 90.50 91 TYR A N 1
ATOM 710 C CA . TYR A 1 91 ? -2.127 -6.966 3.726 1.00 90.50 91 TYR A CA 1
ATOM 711 C C . TYR A 1 91 ? -3.044 -7.428 4.855 1.00 90.50 91 TYR A C 1
ATOM 713 O O . TYR A 1 91 ? -4.208 -7.759 4.619 1.00 90.50 91 TYR A O 1
ATOM 721 N N . ASN A 1 92 ? -2.525 -7.440 6.075 1.00 88.44 92 ASN A N 1
ATOM 722 C CA . ASN A 1 92 ? -3.264 -7.787 7.278 1.00 88.44 92 ASN A CA 1
ATOM 723 C C . ASN A 1 92 ? -3.721 -6.497 7.957 1.00 88.44 92 ASN A C 1
ATOM 725 O O . ASN A 1 92 ? -2.906 -5.751 8.496 1.00 88.44 92 ASN A O 1
ATOM 729 N N . LEU A 1 93 ? -5.025 -6.228 7.919 1.00 84.75 93 LEU A N 1
ATOM 730 C CA . LEU A 1 93 ? -5.613 -5.020 8.489 1.00 84.75 93 LEU A CA 1
ATOM 731 C C . LEU A 1 93 ? -6.392 -5.402 9.743 1.00 84.75 93 LEU A C 1
ATOM 733 O O . LEU A 1 93 ? -7.313 -6.215 9.691 1.00 84.75 93 LEU A O 1
ATOM 737 N N . ASN A 1 94 ? -6.032 -4.820 10.886 1.00 79.25 94 ASN A N 1
ATOM 738 C CA . ASN A 1 94 ? -6.753 -5.098 12.120 1.00 79.25 94 ASN A CA 1
ATOM 739 C C . ASN A 1 94 ? -8.066 -4.306 12.139 1.00 79.25 94 ASN A C 1
ATOM 741 O O . ASN A 1 94 ? -8.079 -3.119 12.459 1.00 79.25 94 ASN A O 1
ATOM 745 N N . VAL A 1 95 ? -9.162 -4.962 11.763 1.00 76.00 95 VAL A N 1
ATOM 746 C CA . VAL A 1 95 ? -10.505 -4.376 11.779 1.00 76.00 95 VAL A CA 1
ATOM 747 C C . VAL A 1 95 ? -11.328 -4.897 12.952 1.00 76.00 95 VAL A C 1
ATOM 749 O O . VAL A 1 95 ? -11.138 -6.017 13.429 1.00 76.00 95 VAL A O 1
ATOM 752 N N . MET A 1 96 ? -12.310 -4.106 13.374 1.00 75.94 96 MET A N 1
ATOM 753 C CA . MET A 1 96 ? -13.319 -4.544 14.330 1.00 75.94 96 MET A CA 1
ATOM 754 C C . MET A 1 96 ? -14.339 -5.425 13.609 1.00 75.94 96 MET A C 1
ATOM 756 O O . MET A 1 96 ? -14.869 -5.071 12.553 1.00 75.94 96 MET A O 1
ATOM 760 N N . GLN A 1 97 ? -14.598 -6.600 14.175 1.00 70.69 97 GLN A N 1
ATOM 761 C CA . GLN A 1 97 ? -15.548 -7.550 13.608 1.00 70.69 97 GLN A CA 1
ATOM 762 C C . GLN A 1 97 ? -16.972 -6.959 13.599 1.00 70.69 97 GLN A C 1
ATOM 764 O O . GLN A 1 97 ? -17.301 -6.135 14.447 1.00 70.69 97 GLN A O 1
ATOM 769 N N . GLU A 1 98 ? -17.800 -7.368 12.631 1.00 71.88 98 GLU A N 1
ATOM 770 C CA . GLU A 1 98 ? -19.186 -6.894 12.422 1.00 71.88 98 GLU A CA 1
ATOM 771 C C . GLU A 1 98 ? -19.344 -5.422 11.977 1.00 71.88 98 GLU A C 1
ATOM 773 O O . GLU A 1 98 ? -20.462 -4.970 11.726 1.00 71.88 98 GLU A O 1
ATOM 778 N N . ASN A 1 99 ? -18.250 -4.677 11.782 1.00 74.38 99 ASN A N 1
ATOM 779 C CA . ASN A 1 99 ? -18.297 -3.339 11.188 1.00 74.38 99 ASN A CA 1
ATOM 780 C C . ASN A 1 99 ? -18.262 -3.391 9.652 1.00 74.38 99 ASN A C 1
ATOM 782 O O . ASN A 1 99 ? -17.663 -4.284 9.048 1.00 74.38 99 ASN A O 1
ATOM 786 N N . ARG A 1 100 ? -18.891 -2.405 9.001 1.00 76.00 100 ARG A N 1
ATOM 787 C CA . ARG A 1 100 ? -18.838 -2.219 7.543 1.00 76.00 100 ARG A CA 1
ATOM 788 C C . ARG A 1 100 ? -17.735 -1.228 7.200 1.00 76.00 100 ARG A C 1
ATOM 790 O O . ARG A 1 100 ? -17.786 -0.087 7.649 1.00 76.00 100 ARG A O 1
ATOM 797 N N . TYR A 1 101 ? -16.797 -1.645 6.359 1.00 75.69 101 TYR A N 1
ATOM 798 C CA . TYR A 1 101 ? -15.693 -0.807 5.907 1.00 75.69 101 TYR A CA 1
ATOM 799 C C . TYR A 1 101 ? -15.846 -0.460 4.434 1.00 75.69 101 TYR A C 1
ATOM 801 O O . TYR A 1 101 ? -16.265 -1.297 3.634 1.00 75.69 101 TYR A O 1
ATOM 809 N N . LEU A 1 102 ? -15.487 0.776 4.089 1.00 80.00 102 LEU A N 1
ATOM 810 C CA . LEU A 1 102 ? -15.215 1.169 2.714 1.00 80.00 102 LEU A CA 1
ATOM 811 C C . LEU A 1 102 ? -13.734 0.913 2.445 1.00 80.00 102 LEU A C 1
ATOM 813 O O . LEU A 1 102 ? -12.880 1.479 3.125 1.00 80.00 102 LEU A O 1
ATOM 817 N N . ILE A 1 103 ? -13.441 0.074 1.457 1.00 80.25 103 ILE A N 1
ATOM 818 C CA . ILE A 1 103 ? -12.068 -0.210 1.039 1.00 80.25 103 ILE A CA 1
ATOM 819 C C . ILE A 1 103 ? -11.814 0.495 -0.285 1.00 80.25 103 ILE A C 1
ATOM 821 O O . ILE A 1 103 ? -12.570 0.338 -1.241 1.00 80.25 103 ILE A O 1
ATOM 825 N N . ARG A 1 104 ? -10.723 1.259 -0.338 1.00 84.31 104 ARG A N 1
ATOM 826 C CA . ARG A 1 104 ? -10.188 1.854 -1.561 1.00 84.31 104 ARG A CA 1
ATOM 827 C C . ARG A 1 104 ? -8.752 1.371 -1.727 1.00 84.31 104 ARG A C 1
ATOM 829 O O . ARG A 1 104 ? -7.928 1.601 -0.849 1.00 84.31 104 ARG A O 1
ATOM 836 N N . ALA A 1 105 ? -8.468 0.726 -2.852 1.00 85.56 105 ALA A N 1
ATOM 837 C CA . ALA A 1 105 ? -7.117 0.372 -3.269 1.00 85.56 105 ALA A CA 1
ATOM 838 C C . ALA A 1 105 ? -6.785 1.147 -4.547 1.00 85.56 105 ALA A C 1
ATOM 840 O O . ALA A 1 105 ? -7.610 1.216 -5.456 1.00 85.56 105 ALA A O 1
ATOM 841 N N . VAL A 1 106 ? -5.599 1.752 -4.598 1.00 83.69 106 VAL A N 1
ATOM 842 C CA . VAL A 1 106 ? -5.122 2.525 -5.750 1.00 83.69 106 VAL A CA 1
ATOM 843 C C . VAL A 1 106 ? -3.921 1.800 -6.340 1.00 83.69 106 VAL A C 1
ATOM 845 O O . VAL A 1 106 ? -3.000 1.432 -5.613 1.00 83.69 106 VAL A O 1
ATOM 848 N N . PHE A 1 107 ? -3.937 1.590 -7.655 1.00 83.75 107 PHE A N 1
ATOM 849 C CA . PHE A 1 107 ? -2.868 0.907 -8.373 1.00 83.75 107 PHE A CA 1
ATOM 850 C C . PHE A 1 107 ? -2.289 1.839 -9.427 1.00 83.75 107 PHE A C 1
ATOM 852 O O . PHE A 1 107 ? -2.972 2.241 -10.364 1.00 83.75 107 PHE A O 1
ATOM 859 N N . LEU A 1 108 ? -1.018 2.185 -9.249 1.00 78.62 108 LEU A N 1
ATOM 860 C CA . LEU A 1 108 ? -0.263 3.069 -10.128 1.00 78.62 108 LEU A CA 1
ATOM 861 C C . LEU A 1 108 ? 1.025 2.349 -10.520 1.00 78.62 108 LEU A C 1
ATOM 863 O O . LEU A 1 108 ? 1.717 1.807 -9.661 1.00 78.62 108 LEU A O 1
ATOM 867 N N . TYR A 1 109 ? 1.335 2.316 -11.817 1.00 79.50 109 TYR A N 1
ATOM 868 C CA . TYR A 1 109 ? 2.564 1.693 -12.314 1.00 79.50 109 TYR A CA 1
ATOM 869 C C . TYR A 1 109 ? 3.723 2.695 -12.361 1.00 79.50 109 TYR A C 1
ATOM 871 O O . TYR A 1 109 ? 4.796 2.421 -11.840 1.00 79.50 109 TYR A O 1
ATOM 879 N N . GLY A 1 110 ? 3.528 3.866 -12.976 1.00 78.56 110 GLY A N 1
ATOM 880 C CA . GLY A 1 110 ? 4.543 4.930 -13.009 1.00 78.56 110 GLY A CA 1
ATOM 881 C C . GLY A 1 110 ? 5.922 4.514 -13.550 1.00 78.56 110 GLY A C 1
ATOM 882 O O . GLY A 1 110 ? 6.911 5.167 -13.220 1.00 78.56 110 GLY A O 1
ATOM 883 N N . ASN A 1 111 ? 5.981 3.429 -14.336 1.00 80.50 111 ASN A N 1
ATOM 884 C CA . ASN A 1 111 ? 7.182 2.842 -14.939 1.00 80.50 111 ASN A CA 1
ATOM 885 C C . ASN A 1 111 ? 8.367 2.671 -13.967 1.00 80.50 111 ASN A C 1
ATOM 887 O O . ASN A 1 111 ? 9.516 2.919 -14.327 1.00 80.50 111 ASN A O 1
ATOM 891 N N . TYR A 1 112 ? 8.093 2.267 -12.721 1.00 82.06 112 TYR A N 1
ATOM 892 C CA . TYR A 1 112 ? 9.111 2.178 -11.663 1.00 82.06 112 TYR A CA 1
ATOM 893 C C . TYR A 1 112 ? 10.260 1.199 -11.972 1.00 82.06 112 TYR A C 1
ATOM 895 O O . TYR A 1 112 ? 11.329 1.306 -11.374 1.00 82.06 112 TYR A O 1
ATOM 903 N N . ASP A 1 113 ? 10.043 0.228 -12.866 1.00 84.38 113 ASP A N 1
ATOM 904 C CA . ASP A 1 113 ? 11.020 -0.788 -13.276 1.00 84.38 113 ASP A CA 1
ATOM 905 C C . ASP A 1 113 ? 11.554 -0.595 -14.707 1.00 84.38 113 ASP A C 1
ATOM 907 O O . ASP A 1 113 ? 12.375 -1.395 -15.158 1.00 84.38 113 ASP A O 1
ATOM 911 N N . GLY A 1 114 ? 11.120 0.455 -15.413 1.00 85.00 114 GLY A N 1
ATOM 912 C CA . GLY A 1 114 ? 11.568 0.772 -16.770 1.00 85.00 114 GLY A CA 1
ATOM 913 C C . GLY A 1 114 ? 11.124 -0.220 -17.852 1.00 85.00 114 GLY A C 1
ATOM 914 O O . GLY A 1 114 ? 11.681 -0.189 -18.946 1.00 85.00 114 GLY A O 1
ATOM 915 N N . GLN A 1 115 ? 10.174 -1.117 -17.562 1.00 84.88 115 GLN A N 1
ATOM 916 C CA . GLN A 1 115 ? 9.754 -2.177 -18.489 1.00 84.88 115 GLN A CA 1
ATOM 917 C C . GLN A 1 115 ? 8.590 -1.781 -19.404 1.00 84.88 115 GLN A C 1
ATOM 919 O O . GLN A 1 115 ? 8.227 -2.563 -20.284 1.00 84.88 115 GLN A O 1
ATOM 924 N N . GLU A 1 116 ? 7.955 -0.629 -19.162 1.00 80.62 116 GLU A N 1
ATOM 925 C CA . GLU A 1 116 ? 6.776 -0.144 -19.902 1.00 80.62 116 GLU A CA 1
ATOM 926 C C . GLU A 1 116 ? 5.642 -1.181 -20.014 1.00 80.62 116 GLU A C 1
ATOM 928 O O . GLU A 1 116 ? 4.802 -1.135 -20.909 1.00 80.62 116 GLU A O 1
ATOM 933 N N . THR A 1 117 ? 5.613 -2.140 -19.089 1.00 81.31 117 THR A N 1
ATOM 934 C CA . THR A 1 117 ? 4.690 -3.271 -19.108 1.00 81.31 117 THR A CA 1
ATOM 935 C C . THR A 1 117 ? 3.904 -3.258 -17.815 1.00 81.31 117 THR A C 1
ATOM 937 O O . THR A 1 117 ? 4.446 -3.542 -16.743 1.00 81.31 117 THR A O 1
ATOM 940 N N . HIS A 1 118 ? 2.612 -2.958 -17.896 1.00 79.12 118 HIS A N 1
ATOM 941 C CA . HIS A 1 118 ? 1.822 -2.843 -16.686 1.00 79.12 118 HIS A CA 1
ATOM 942 C C . HIS A 1 118 ? 1.549 -4.217 -16.060 1.00 79.12 118 HIS A C 1
ATOM 944 O O . HIS A 1 118 ? 1.416 -5.248 -16.735 1.00 79.12 118 HIS A O 1
ATOM 950 N N . PRO A 1 119 ? 1.450 -4.266 -14.725 1.00 80.50 119 PRO A N 1
ATOM 951 C CA . PRO A 1 119 ? 1.173 -5.503 -14.026 1.00 80.50 119 PRO A CA 1
ATOM 952 C C . PRO A 1 119 ? -0.296 -5.916 -14.192 1.00 80.50 119 PRO A C 1
ATOM 954 O O . PRO A 1 119 ? -1.207 -5.127 -13.969 1.00 80.50 119 PRO A O 1
ATOM 957 N N . LYS A 1 120 ? -0.525 -7.203 -14.477 1.00 86.00 120 LYS A N 1
ATOM 958 C CA . LYS A 1 120 ? -1.840 -7.847 -14.363 1.00 86.00 120 LYS A CA 1
ATOM 959 C C . LYS A 1 120 ? -1.911 -8.715 -13.113 1.00 86.00 120 LYS A C 1
ATOM 961 O O . LYS A 1 120 ? -1.081 -9.615 -12.952 1.00 86.00 120 LYS A O 1
ATOM 966 N N . PHE A 1 121 ? -2.882 -8.480 -12.237 1.00 86.06 121 PHE A N 1
ATOM 967 C CA . PHE A 1 121 ? -3.061 -9.267 -11.018 1.00 86.06 121 PHE A CA 1
ATOM 968 C C . PHE A 1 121 ? -4.495 -9.246 -10.499 1.00 86.06 121 PHE A C 1
ATOM 970 O O . PHE A 1 121 ? -5.229 -8.293 -10.686 1.00 86.06 121 PHE A O 1
ATOM 977 N N . ASP A 1 122 ? -4.873 -10.306 -9.805 1.00 89.75 122 ASP A N 1
ATOM 978 C CA . ASP A 1 122 ? -6.105 -10.391 -9.044 1.00 89.75 122 ASP A CA 1
ATOM 979 C C . ASP A 1 122 ? -5.930 -9.772 -7.659 1.00 89.75 122 ASP A C 1
ATOM 981 O O . ASP A 1 122 ? -4.959 -10.026 -6.939 1.00 89.75 122 ASP A O 1
ATOM 985 N N . LEU A 1 123 ? -6.938 -9.019 -7.262 1.00 87.69 123 LEU A N 1
ATOM 986 C CA . LEU A 1 123 ? -7.134 -8.494 -5.932 1.00 87.69 123 LEU A CA 1
ATOM 987 C C . LEU A 1 123 ? -8.248 -9.293 -5.267 1.00 87.69 123 LEU A C 1
ATOM 989 O O . LEU A 1 123 ? -9.347 -9.419 -5.798 1.00 87.69 123 LEU A O 1
ATOM 993 N N . PHE A 1 124 ? -7.962 -9.836 -4.096 1.00 88.56 124 PHE A N 1
ATOM 994 C CA . PHE A 1 124 ? -8.900 -10.555 -3.256 1.00 88.56 124 PHE A CA 1
ATOM 995 C C . PHE A 1 124 ? -9.123 -9.764 -1.970 1.00 88.56 124 PHE A C 1
ATOM 997 O O . PHE A 1 124 ? -8.193 -9.216 -1.388 1.00 88.56 124 PHE A O 1
ATOM 1004 N N . ILE A 1 125 ? -10.359 -9.751 -1.502 1.00 85.75 125 ILE A N 1
ATOM 1005 C CA . ILE A 1 125 ? -10.741 -9.270 -0.180 1.00 85.75 125 ILE A CA 1
ATOM 1006 C C . ILE A 1 125 ? -11.032 -10.518 0.650 1.00 85.75 125 ILE A C 1
ATOM 1008 O O . ILE A 1 125 ? -11.920 -11.303 0.307 1.00 85.75 125 ILE A O 1
ATOM 1012 N N . ASP A 1 126 ? -10.231 -10.757 1.689 1.00 81.88 126 ASP A N 1
ATOM 1013 C CA . ASP A 1 126 ? -10.137 -12.047 2.377 1.00 81.88 126 ASP A CA 1
ATOM 1014 C C . ASP A 1 126 ? -9.946 -13.229 1.400 1.00 81.88 126 ASP A C 1
ATOM 1016 O O . ASP A 1 126 ? -8.840 -13.515 0.951 1.00 81.88 126 ASP A O 1
ATOM 1020 N N . ARG A 1 127 ? -11.014 -13.956 1.054 1.00 82.88 127 ARG A N 1
ATOM 1021 C CA . ARG A 1 127 ? -10.975 -15.098 0.116 1.00 82.88 127 ARG A CA 1
ATOM 1022 C C . ARG A 1 127 ? -11.797 -14.873 -1.151 1.00 82.88 127 ARG A C 1
ATOM 1024 O O . ARG A 1 127 ? -11.828 -15.755 -2.007 1.00 82.88 127 ARG A O 1
ATOM 1031 N N . THR A 1 128 ? -12.430 -13.717 -1.277 1.00 85.75 128 THR A N 1
ATOM 1032 C CA . THR A 1 128 ? -13.326 -13.381 -2.382 1.00 85.75 128 THR A CA 1
ATOM 1033 C C . THR A 1 128 ? -12.559 -12.578 -3.420 1.00 85.75 128 THR A C 1
ATOM 1035 O O . THR A 1 128 ? -11.897 -11.605 -3.066 1.00 85.75 128 THR A O 1
ATOM 1038 N N . LEU A 1 129 ? -12.612 -12.993 -4.690 1.00 86.88 129 LEU A N 1
ATOM 1039 C CA . LEU A 1 129 ? -12.061 -12.196 -5.788 1.00 86.88 129 LEU A CA 1
ATOM 1040 C C . LEU A 1 129 ? -12.825 -10.870 -5.840 1.00 86.88 129 LEU A C 1
ATOM 1042 O O . LEU A 1 129 ? -14.047 -10.882 -5.959 1.00 86.88 129 LEU A O 1
ATOM 1046 N N . TRP A 1 130 ? -12.104 -9.759 -5.718 1.00 83.88 130 TRP A N 1
ATOM 1047 C CA . TRP A 1 130 ? -12.666 -8.418 -5.824 1.00 83.88 130 TRP A CA 1
ATOM 1048 C C . TRP A 1 130 ? -12.585 -7.925 -7.267 1.00 83.88 130 TRP A C 1
ATOM 1050 O O . TRP A 1 130 ? -13.611 -7.634 -7.866 1.00 83.88 130 TRP A O 1
ATOM 1060 N N . VAL A 1 131 ? -11.383 -7.893 -7.847 1.00 85.19 131 VAL A N 1
ATOM 1061 C CA . VAL A 1 131 ? -11.161 -7.418 -9.221 1.00 85.19 131 VAL A CA 1
ATOM 1062 C C . VAL A 1 131 ? -9.881 -8.020 -9.796 1.00 85.19 131 VAL A C 1
ATOM 1064 O O . VAL A 1 131 ? -8.954 -8.341 -9.054 1.00 85.19 131 VAL A O 1
ATOM 1067 N N . THR A 1 132 ? -9.809 -8.164 -11.116 1.00 87.06 132 THR A N 1
ATOM 1068 C CA . THR A 1 132 ? -8.544 -8.393 -11.823 1.00 87.06 132 THR A CA 1
ATOM 1069 C C . THR A 1 132 ? -8.066 -7.057 -12.374 1.00 87.06 132 THR A C 1
ATOM 1071 O O . THR A 1 132 ? -8.666 -6.539 -13.302 1.00 87.06 132 THR A O 1
ATOM 1074 N N . VAL A 1 133 ? -6.985 -6.525 -11.810 1.00 82.00 133 VAL A N 1
ATOM 1075 C CA . VAL A 1 133 ? -6.321 -5.301 -12.264 1.00 82.00 133 VAL A CA 1
ATOM 1076 C C . VAL A 1 133 ? -5.544 -5.595 -13.543 1.00 82.00 133 VAL A C 1
ATOM 1078 O O . VAL A 1 133 ? -4.752 -6.547 -13.588 1.00 82.00 133 VAL A O 1
ATOM 1081 N N . SER A 1 134 ? -5.761 -4.792 -14.581 1.00 82.38 134 SER A N 1
ATOM 1082 C CA . SER A 1 134 ? -5.077 -4.887 -15.871 1.00 82.38 134 SER A CA 1
ATOM 1083 C C . SER A 1 134 ? -5.003 -3.542 -16.607 1.00 82.38 134 SER A C 1
ATOM 1085 O O . SER A 1 134 ? -5.691 -2.594 -16.253 1.00 82.38 134 SER A O 1
ATOM 1087 N N . ASP A 1 135 ? -4.193 -3.478 -17.667 1.00 67.31 135 ASP A N 1
ATOM 1088 C CA . ASP A 1 135 ? -3.983 -2.293 -18.522 1.00 67.31 135 ASP A CA 1
ATOM 1089 C C . ASP A 1 135 ? -5.248 -1.618 -19.069 1.00 67.31 135 ASP A C 1
ATOM 1091 O O . ASP A 1 135 ? -5.227 -0.438 -19.408 1.00 67.31 135 ASP A O 1
ATOM 1095 N N . GLN A 1 136 ? -6.342 -2.368 -19.213 1.00 53.28 136 GLN A N 1
ATOM 1096 C CA . GLN A 1 136 ? -7.586 -1.852 -19.794 1.00 53.28 136 GLN A CA 1
ATOM 1097 C C . GLN A 1 136 ? -8.478 -1.140 -18.774 1.00 53.28 136 GLN A C 1
ATOM 1099 O O . GLN A 1 136 ? -9.515 -0.583 -19.143 1.00 53.28 136 GLN A O 1
ATOM 1104 N N . ASP A 1 137 ? -8.070 -1.138 -17.508 1.00 51.66 137 ASP A N 1
ATOM 1105 C CA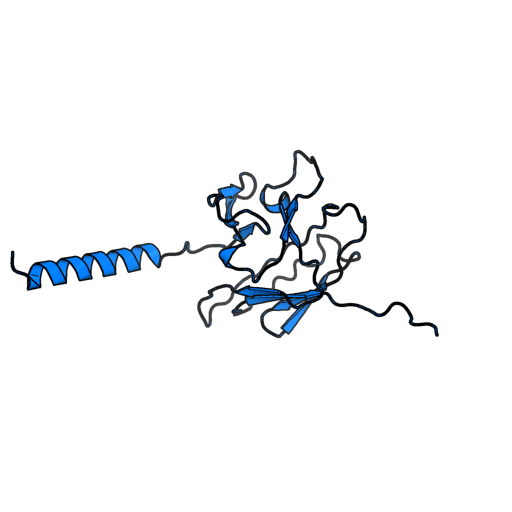 . ASP A 1 137 ? -8.801 -0.478 -16.447 1.00 51.66 137 ASP A CA 1
ATOM 1106 C C . ASP A 1 137 ? -8.358 0.988 -16.403 1.00 51.66 137 ASP A C 1
ATOM 1108 O O . ASP A 1 137 ? -7.313 1.336 -15.853 1.00 51.66 137 ASP A O 1
ATOM 1112 N N . GLU A 1 138 ? -9.147 1.867 -17.028 1.00 48.00 138 GLU A N 1
ATOM 1113 C CA . GLU A 1 138 ? -9.009 3.312 -16.828 1.00 48.00 138 GLU A CA 1
ATOM 1114 C C . GLU A 1 138 ? -8.971 3.628 -15.321 1.00 48.00 138 GLU A C 1
ATOM 1116 O O . GLU A 1 138 ? -9.707 2.997 -14.551 1.00 48.00 138 GLU A O 1
ATOM 1121 N N . PRO A 1 139 ? -8.188 4.636 -14.886 1.00 48.59 139 PRO A N 1
ATOM 1122 C CA . PRO A 1 139 ? -8.070 5.010 -13.473 1.00 48.59 139 PRO A CA 1
ATOM 1123 C C . PRO A 1 139 ? -9.427 5.293 -12.796 1.00 48.59 139 PRO A C 1
ATOM 1125 O O . PRO A 1 139 ? -9.546 5.144 -11.581 1.00 48.59 139 PRO A O 1
ATOM 1128 N N . ASP A 1 140 ? -10.459 5.608 -13.585 1.00 44.38 140 ASP A N 1
ATOM 1129 C CA . ASP A 1 140 ? -11.817 5.918 -13.135 1.00 44.38 140 ASP A CA 1
ATOM 1130 C C . ASP A 1 140 ? -12.824 4.753 -13.233 1.00 44.38 140 ASP A C 1
ATOM 1132 O O . ASP A 1 140 ? -13.994 4.944 -12.903 1.00 44.38 140 ASP A O 1
ATOM 1136 N N . LYS A 1 141 ? -12.443 3.543 -13.671 1.00 40.28 141 LYS A N 1
ATOM 1137 C CA . LYS A 1 141 ? -13.415 2.439 -13.866 1.00 40.28 141 LYS A CA 1
ATOM 1138 C C . LYS A 1 141 ? -13.570 1.480 -12.686 1.00 40.28 141 LYS A C 1
ATOM 1140 O O . LYS A 1 141 ? -14.589 0.804 -12.609 1.00 40.28 141 LYS A O 1
ATOM 1145 N N . ASN A 1 142 ? -12.652 1.495 -11.719 1.00 42.31 142 ASN A N 1
ATOM 1146 C CA . ASN A 1 142 ? -12.665 0.553 -10.591 1.00 42.31 142 ASN A CA 1
ATOM 1147 C C . ASN A 1 142 ? -12.939 1.212 -9.226 1.00 42.31 142 ASN A C 1
ATOM 1149 O O . ASN A 1 142 ? -12.556 0.668 -8.191 1.00 42.31 142 ASN A O 1
ATOM 1153 N N . TRP A 1 143 ? -13.639 2.354 -9.174 1.00 41.69 143 TRP A N 1
ATOM 1154 C CA . TRP A 1 143 ? -14.147 2.899 -7.901 1.00 41.69 143 TRP A CA 1
ATOM 1155 C C . TRP A 1 143 ? -15.381 2.140 -7.385 1.00 41.69 143 TRP A C 1
ATOM 1157 O O . TRP A 1 143 ? -16.244 2.727 -6.736 1.00 41.69 143 TRP A O 1
ATOM 1167 N N . GLU A 1 144 ? -15.487 0.831 -7.619 1.00 39.38 144 GLU A N 1
ATOM 1168 C CA . GLU A 1 144 ? -16.555 0.035 -7.024 1.00 39.38 144 GLU A CA 1
ATOM 1169 C C . GLU A 1 144 ? -16.392 0.021 -5.499 1.00 39.38 144 GLU A C 1
ATOM 1171 O O . GLU A 1 144 ? -15.594 -0.706 -4.907 1.00 39.38 144 GLU A O 1
ATOM 1176 N N . SER A 1 145 ? -17.153 0.901 -4.854 1.00 39.28 145 SER A N 1
ATOM 1177 C CA . SER A 1 145 ? -17.231 1.028 -3.408 1.00 39.28 145 SER A CA 1
ATOM 1178 C C . SER A 1 145 ? -18.027 -0.154 -2.873 1.00 39.28 145 SER A C 1
ATOM 1180 O O . SER A 1 145 ? -19.256 -0.133 -2.875 1.00 39.28 145 SER A O 1
ATOM 1182 N N . MET A 1 146 ? -17.341 -1.201 -2.419 1.00 42.59 146 MET A N 1
ATOM 1183 C CA . MET A 1 146 ? -17.987 -2.302 -1.709 1.00 42.59 146 MET A CA 1
ATOM 1184 C C . MET A 1 146 ? -17.832 -2.140 -0.202 1.00 42.59 146 MET A C 1
ATOM 1186 O O . MET A 1 146 ? -16.735 -1.974 0.327 1.00 42.59 146 MET A O 1
ATOM 1190 N N . TYR A 1 147 ? -18.964 -2.229 0.494 1.00 48.59 147 TYR A N 1
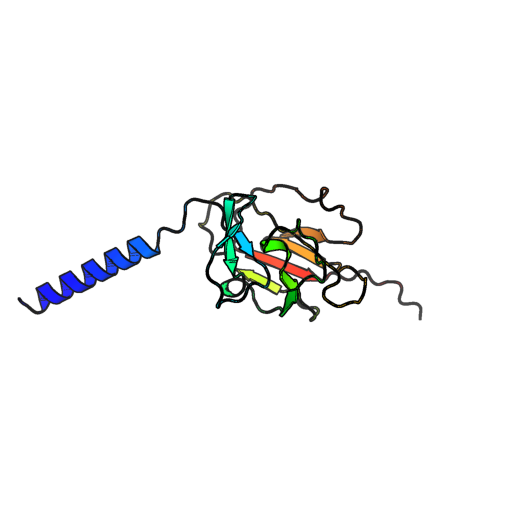ATOM 1191 C CA . TYR A 1 147 ? -18.991 -2.387 1.939 1.00 48.59 147 TYR A CA 1
ATOM 1192 C C . TYR A 1 147 ? -18.621 -3.824 2.277 1.00 48.59 147 TYR A C 1
ATOM 1194 O O . TYR A 1 147 ? -19.321 -4.744 1.855 1.00 48.59 147 TYR A O 1
ATOM 1202 N N . SER A 1 148 ? -17.564 -4.026 3.055 1.00 46.56 148 SER A N 1
ATOM 1203 C CA . SER A 1 148 ? -17.210 -5.367 3.511 1.00 46.56 148 SER A CA 1
ATOM 1204 C C . SER A 1 148 ? -16.643 -5.354 4.930 1.00 46.56 148 SER A C 1
ATOM 1206 O O . SER A 1 148 ? -16.088 -4.355 5.386 1.00 46.56 148 SER A O 1
ATOM 1208 N N . SER A 1 149 ? -16.831 -6.458 5.646 1.00 48.06 149 SER A N 1
ATOM 1209 C CA . SER A 1 149 ? -16.309 -6.694 6.995 1.00 48.06 149 SER A CA 1
ATOM 1210 C C . SER A 1 149 ? -15.053 -7.560 6.868 1.00 48.06 149 SER A C 1
ATOM 1212 O O . SER A 1 149 ? -15.144 -8.782 6.935 1.00 48.06 149 SER A O 1
ATOM 1214 N N . VAL A 1 150 ? -13.902 -6.944 6.577 1.00 50.56 150 VAL A N 1
ATOM 1215 C CA . VAL A 1 150 ? -12.730 -7.641 5.997 1.00 50.56 150 VAL A CA 1
ATOM 1216 C C . VAL A 1 150 ? -11.543 -7.673 6.939 1.00 50.56 150 VAL A C 1
ATOM 1218 O O . VAL A 1 150 ? -11.150 -6.624 7.430 1.00 50.56 150 VAL A O 1
ATOM 1221 N N . LYS A 1 151 ? -10.898 -8.832 7.105 1.00 45.66 151 LYS A N 1
ATOM 1222 C CA . LYS A 1 151 ? -9.678 -8.975 7.924 1.00 45.66 151 LYS A CA 1
ATOM 1223 C C . LYS A 1 151 ? -8.379 -8.677 7.163 1.00 45.66 151 LYS A C 1
ATOM 1225 O O . LYS A 1 151 ? -7.346 -8.439 7.784 1.00 45.66 151 LYS A O 1
ATOM 1230 N N . GLY A 1 152 ? -8.399 -8.684 5.832 1.00 50.62 152 GLY A N 1
ATOM 1231 C CA . GLY A 1 152 ? -7.240 -8.306 5.028 1.00 50.62 152 GLY A CA 1
ATOM 1232 C C . GLY A 1 152 ? -7.494 -8.184 3.526 1.00 50.62 152 GLY A C 1
ATOM 1233 O O . GLY A 1 152 ? -8.508 -8.630 2.987 1.00 50.62 152 GLY A O 1
ATOM 1234 N N . VAL A 1 153 ? -6.523 -7.590 2.837 1.00 60.09 153 VAL A N 1
ATOM 1235 C CA . VAL A 1 153 ? -6.508 -7.440 1.378 1.00 60.09 153 VAL A CA 1
ATOM 1236 C C . VAL A 1 153 ? -5.404 -8.323 0.810 1.00 60.09 153 VAL A C 1
ATOM 1238 O O . VAL A 1 153 ? -4.260 -8.265 1.242 1.00 60.09 153 VAL A O 1
ATOM 1241 N N . ILE A 1 154 ? -5.725 -9.167 -0.162 1.00 60.88 154 ILE A N 1
ATOM 1242 C CA . ILE A 1 154 ? -4.807 -10.152 -0.727 1.00 60.88 154 ILE A CA 1
ATOM 1243 C C . ILE A 1 154 ? -4.541 -9.836 -2.198 1.00 60.88 154 ILE A C 1
ATOM 1245 O O . ILE A 1 154 ? -5.444 -9.844 -3.026 1.00 60.88 154 ILE A O 1
ATOM 1249 N N . LEU A 1 155 ? -3.272 -9.656 -2.550 1.00 62.88 155 LEU A N 1
ATOM 1250 C CA . LEU A 1 155 ? -2.815 -9.436 -3.918 1.00 62.88 155 LEU A CA 1
ATOM 1251 C C . LEU A 1 155 ? -2.267 -10.740 -4.502 1.00 62.88 155 LEU A C 1
ATOM 1253 O O . LEU A 1 155 ? -1.391 -11.392 -3.924 1.00 62.88 155 LEU A O 1
ATOM 1257 N N . LYS A 1 156 ? -2.758 -11.141 -5.674 1.00 47.94 156 LYS A N 1
ATOM 1258 C CA . LYS A 1 156 ? -2.303 -12.335 -6.389 1.00 47.94 156 LYS A CA 1
ATOM 1259 C C . LYS A 1 156 ? -2.096 -12.018 -7.860 1.00 47.94 156 LYS A C 1
ATOM 1261 O O . LYS A 1 156 ? -3.052 -11.845 -8.593 1.00 47.94 156 LYS A O 1
ATOM 1266 N N . LYS A 1 157 ? -0.858 -12.066 -8.350 1.00 50.78 157 LYS A N 1
ATOM 1267 C CA . LYS A 1 157 ? -0.602 -11.962 -9.793 1.00 50.78 157 LYS A CA 1
ATOM 1268 C C . LYS A 1 157 ? -1.282 -13.109 -10.554 1.00 50.78 157 LYS A C 1
ATOM 1270 O O . LYS A 1 157 ? -0.968 -14.271 -10.299 1.00 50.78 157 LYS A O 1
ATOM 1275 N N . SER A 1 158 ? -2.207 -12.781 -11.459 1.00 39.00 158 SER A N 1
ATOM 1276 C CA . SER A 1 158 ? -2.921 -13.743 -12.300 1.00 39.00 158 SER A CA 1
ATOM 1277 C C . SER A 1 158 ? -2.352 -13.718 -13.704 1.00 39.00 158 SER A C 1
ATOM 1279 O O . SER A 1 158 ? -2.200 -12.665 -14.318 1.00 39.00 158 SER A O 1
ATOM 1281 N N . TYR A 1 159 ? -2.001 -14.901 -14.195 1.00 45.78 159 TYR A N 1
ATOM 1282 C CA . TYR A 1 159 ? -1.457 -15.086 -15.528 1.00 45.78 159 TYR A CA 1
ATOM 1283 C C . TYR A 1 159 ? -2.529 -15.699 -16.420 1.00 45.78 159 TYR A C 1
ATOM 1285 O O . TYR A 1 159 ? -3.091 -16.743 -16.092 1.00 45.78 159 TYR A O 1
ATOM 1293 N N . THR A 1 160 ? -2.789 -15.060 -17.556 1.00 35.69 160 THR A N 1
ATOM 1294 C CA . THR A 1 160 ? -3.479 -15.703 -18.673 1.00 35.69 160 THR A CA 1
ATOM 1295 C C . THR A 1 160 ? -2.387 -16.275 -19.578 1.00 35.69 160 THR A C 1
ATOM 1297 O O . THR A 1 160 ? -1.574 -15.485 -20.060 1.00 35.69 160 THR A O 1
ATOM 1300 N N . PRO A 1 161 ? -2.309 -17.601 -19.793 1.00 35.22 161 PRO A N 1
ATOM 1301 C CA . PRO A 1 161 ? -1.385 -18.176 -20.759 1.00 35.22 161 PRO A CA 1
ATOM 1302 C C . PRO A 1 161 ? -1.600 -17.540 -22.126 1.00 35.22 161 PRO A C 1
ATOM 1304 O O . PRO A 1 161 ? -2.646 -17.719 -22.742 1.00 35.22 161 PRO A O 1
ATOM 1307 N N . GLN A 1 162 ? -0.617 -16.779 -22.596 1.00 41.91 162 GLN A N 1
ATOM 1308 C CA . GLN A 1 162 ? -0.527 -16.440 -24.008 1.00 41.91 162 GLN A CA 1
ATOM 1309 C C . GLN A 1 162 ? 0.049 -17.680 -24.687 1.00 41.91 162 GLN A C 1
ATOM 1311 O O . GLN A 1 162 ? 1.236 -17.952 -24.556 1.00 41.91 162 GLN A O 1
ATOM 1316 N N . ASN A 1 163 ? -0.844 -18.470 -25.288 1.00 36.78 163 ASN A N 1
ATOM 1317 C CA . ASN A 1 163 ? -0.596 -19.557 -26.235 1.00 36.78 163 ASN A CA 1
ATOM 1318 C C . ASN A 1 163 ? 0.757 -20.277 -26.095 1.00 36.78 163 ASN A C 1
ATOM 1320 O O . ASN A 1 163 ? 1.746 -19.912 -26.726 1.00 36.78 163 ASN A O 1
ATOM 1324 N N . GLN A 1 164 ? 0.762 -21.385 -25.350 1.00 37.75 164 GLN A N 1
ATOM 1325 C CA . GLN A 1 164 ? 1.721 -22.456 -25.606 1.00 37.75 164 GLN A CA 1
ATOM 1326 C C . GLN A 1 164 ? 1.375 -23.087 -26.960 1.00 37.75 164 GLN A C 1
ATOM 1328 O O . GLN A 1 164 ? 0.511 -23.957 -27.045 1.00 37.75 164 GLN A O 1
ATOM 1333 N N . THR A 1 165 ? 2.024 -22.628 -28.023 1.00 36.94 165 THR A N 1
ATOM 1334 C CA . THR A 1 165 ? 2.194 -23.432 -29.237 1.00 36.94 165 THR A CA 1
ATOM 1335 C C . THR A 1 165 ? 3.435 -24.298 -29.049 1.00 36.94 165 THR A C 1
ATOM 1337 O O . THR A 1 165 ? 4.511 -23.771 -28.763 1.00 36.94 165 THR A O 1
ATOM 1340 N N . LEU A 1 166 ? 3.221 -25.616 -29.127 1.00 37.34 166 LEU A N 1
ATOM 1341 C CA . LEU A 1 166 ? 4.242 -26.660 -29.262 1.00 37.34 166 LEU A CA 1
ATOM 1342 C C . LEU A 1 166 ? 5.127 -26.426 -30.491 1.00 37.34 166 LEU A C 1
ATOM 1344 O O . LEU A 1 166 ? 4.592 -25.899 -31.494 1.00 37.34 166 LEU A O 1
#